Protein AF-A0A425D4F7-F1 (afdb_monomer_lite)

Radius of gyration: 13.58 Å; chains: 1; bounding box: 30×24×36 Å

Foldseek 3Di:
DPDDDDPDAFPVCLVVLLVCLLVDQADEDADVQDDPPRRLVSVLVSLQSNLVVLHQYEYEHVSLVSCVVPVVSCVVNQRYAYADDPVNPCVQVVNPPHHVVHHD

pLDDT: mean 85.0, std 16.63, range [36.44, 97.69]

Organism: Aphanomyces astaci (NCBI:txid112090)

Structure (mmCIF, N/CA/C/O backbone):
data_AF-A0A425D4F7-F1
#
_entry.id   AF-A0A425D4F7-F1
#
loop_
_atom_site.group_PDB
_atom_site.id
_atom_site.type_symbol
_atom_site.label_atom_id
_atom_site.label_alt_id
_atom_site.label_comp_id
_atom_site.label_asym_id
_atom_site.label_entity_id
_atom_site.label_seq_id
_atom_site.pdbx_PDB_ins_code
_atom_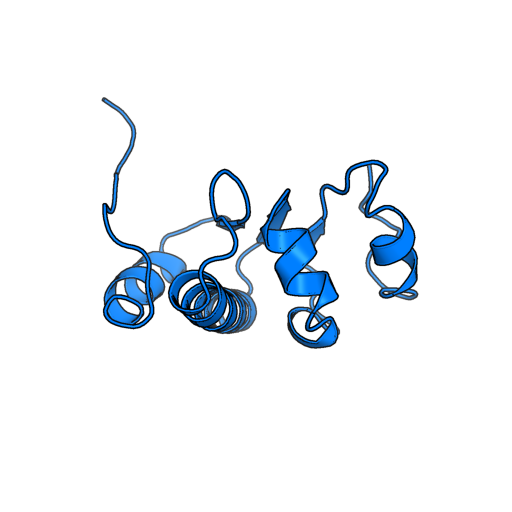site.Cartn_x
_atom_site.Cartn_y
_atom_site.Cartn_z
_atom_site.occupancy
_atom_site.B_iso_or_equiv
_atom_site.auth_seq_id
_atom_site.auth_comp_id
_atom_site.auth_asym_id
_atom_site.auth_atom_id
_atom_site.pdbx_PDB_model_num
ATOM 1 N N . PRO A 1 1 ? -17.941 -15.502 -14.207 1.00 75.38 1 PRO A N 1
ATOM 2 C CA . PRO A 1 1 ? -16.897 -14.463 -14.143 1.00 75.38 1 PRO A CA 1
ATOM 3 C C . PRO A 1 1 ? -17.268 -13.374 -13.130 1.00 75.38 1 PRO A C 1
ATOM 5 O O . PRO A 1 1 ? -18.182 -12.589 -13.356 1.00 75.38 1 PRO A O 1
ATOM 8 N N . GLU A 1 2 ? -16.570 -13.393 -11.998 1.00 93.12 2 GLU A N 1
ATOM 9 C CA . GLU A 1 2 ? -16.923 -12.694 -10.758 1.00 93.12 2 GLU A CA 1
ATOM 10 C C . GLU A 1 2 ? -15.992 -11.495 -10.490 1.00 93.12 2 GLU A C 1
ATOM 12 O O . GLU A 1 2 ? -16.309 -10.629 -9.680 1.00 93.12 2 GLU A O 1
ATOM 17 N N . LEU A 1 3 ? -14.850 -11.430 -11.186 1.00 92.38 3 LEU A N 1
ATOM 18 C CA . LEU A 1 3 ? -13.818 -10.408 -11.007 1.00 92.38 3 LEU A CA 1
ATOM 19 C C . LEU A 1 3 ? -13.996 -9.230 -11.972 1.00 92.38 3 LEU A C 1
ATOM 21 O O . LEU A 1 3 ? -14.162 -9.417 -13.179 1.00 92.38 3 LEU A O 1
ATOM 25 N N . ILE A 1 4 ? -13.859 -8.013 -11.442 1.00 91.75 4 ILE A N 1
ATOM 26 C CA . ILE A 1 4 ? -13.690 -6.788 -12.231 1.00 91.75 4 ILE A CA 1
ATOM 27 C C . ILE A 1 4 ? -12.189 -6.521 -12.359 1.00 91.75 4 ILE A C 1
ATOM 29 O O . ILE A 1 4 ? -11.496 -6.380 -11.354 1.00 91.75 4 ILE A O 1
ATOM 33 N N . VAL A 1 5 ? -11.686 -6.445 -13.594 1.00 92.69 5 VAL A N 1
ATOM 34 C CA . VAL A 1 5 ? -10.260 -6.222 -13.872 1.00 92.69 5 VAL A CA 1
ATOM 35 C C . VAL A 1 5 ? -10.056 -4.850 -14.500 1.00 92.69 5 VAL A C 1
ATOM 37 O O . VAL A 1 5 ? -10.646 -4.526 -15.529 1.00 92.69 5 VAL A O 1
ATOM 40 N N . HIS A 1 6 ? -9.167 -4.068 -13.895 1.00 89.94 6 HIS A N 1
ATOM 41 C CA . HIS A 1 6 ? -8.684 -2.797 -14.421 1.00 89.94 6 HIS A CA 1
ATOM 42 C C . HIS A 1 6 ? -7.252 -3.011 -14.944 1.00 89.94 6 HIS A C 1
ATOM 44 O O . HIS A 1 6 ? -6.333 -3.108 -14.134 1.00 89.94 6 HIS A O 1
ATOM 50 N N . PRO A 1 7 ? -7.025 -3.141 -16.268 1.00 88.25 7 PRO A N 1
ATOM 51 C CA . PRO A 1 7 ? -5.732 -3.548 -16.830 1.00 88.25 7 PRO A CA 1
ATOM 52 C C . PRO A 1 7 ? -4.761 -2.363 -16.955 1.00 88.25 7 PRO A C 1
ATOM 54 O O . PRO A 1 7 ? -4.154 -2.142 -18.001 1.00 88.25 7 PRO A O 1
ATOM 57 N N . TYR A 1 8 ? -4.668 -1.548 -15.911 1.00 87.12 8 TYR A N 1
ATOM 58 C CA . TYR A 1 8 ? -3.802 -0.383 -15.872 1.00 87.12 8 TYR A CA 1
ATOM 59 C C . TYR A 1 8 ? -3.272 -0.160 -14.464 1.00 87.12 8 TYR A C 1
ATOM 61 O O . TYR A 1 8 ? -4.022 -0.184 -13.490 1.00 87.1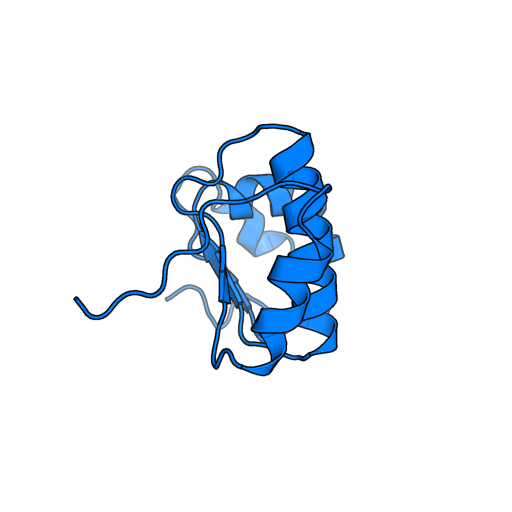2 8 TYR A O 1
ATOM 69 N N . LEU A 1 9 ? -1.969 0.083 -14.379 1.00 89.31 9 LEU A N 1
ATOM 70 C CA . LEU A 1 9 ? -1.290 0.474 -13.158 1.00 89.31 9 LEU A CA 1
ATOM 71 C C . LEU A 1 9 ? -0.084 1.331 -13.540 1.00 89.31 9 LEU A C 1
ATOM 73 O O . LEU A 1 9 ? 0.725 0.917 -14.364 1.00 89.31 9 LEU A O 1
ATOM 77 N N . GLY A 1 10 ? -0.016 2.539 -12.986 1.00 93.75 10 GLY A N 1
ATOM 78 C CA . GLY A 1 10 ? 1.002 3.537 -13.314 1.00 93.75 10 GLY A CA 1
ATOM 79 C C . GLY A 1 10 ? 0.482 4.957 -13.115 1.00 93.75 10 GLY A C 1
ATOM 80 O O . GLY A 1 10 ? -0.736 5.178 -13.021 1.00 93.75 10 GLY A O 1
ATOM 81 N N . THR A 1 11 ? 1.387 5.931 -13.050 1.00 94.81 11 THR A N 1
ATOM 82 C CA . THR A 1 11 ? 1.052 7.312 -12.646 1.00 94.81 11 THR A CA 1
ATOM 83 C C . THR A 1 11 ? 0.054 7.970 -13.601 1.00 94.81 11 THR A C 1
A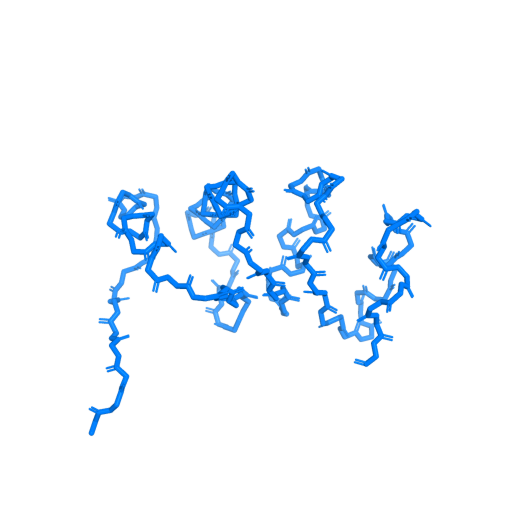TOM 85 O O . THR A 1 11 ? -0.879 8.645 -13.164 1.00 94.81 11 THR A O 1
ATOM 88 N N . ALA A 1 12 ? 0.152 7.667 -14.899 1.00 96.25 12 ALA A N 1
ATOM 89 C CA . ALA A 1 12 ? -0.768 8.144 -15.935 1.00 96.25 12 ALA A CA 1
ATOM 90 C C . ALA A 1 12 ? -2.230 7.697 -15.733 1.00 96.25 12 ALA A C 1
ATOM 92 O O . ALA A 1 12 ? -3.152 8.285 -16.302 1.00 96.25 12 ALA A O 1
ATOM 93 N N . THR A 1 13 ? -2.463 6.654 -14.933 1.00 95.31 13 THR A N 1
ATOM 94 C CA . THR A 1 13 ? -3.798 6.083 -14.690 1.00 95.31 13 THR A CA 1
ATOM 95 C C . THR A 1 13 ? -4.303 6.284 -13.266 1.00 95.31 13 THR A C 1
ATOM 97 O O . THR A 1 13 ? -5.415 5.860 -12.949 1.00 95.31 13 THR A O 1
ATOM 100 N N . LEU A 1 14 ? -3.544 7.005 -12.435 1.00 95.56 14 LEU A N 1
ATOM 101 C CA . LEU A 1 14 ? -3.819 7.197 -11.014 1.00 95.56 14 LEU A CA 1
ATOM 102 C C . LEU A 1 14 ? -5.245 7.692 -10.745 1.00 95.56 14 LEU A C 1
ATOM 104 O O . LEU A 1 14 ? -5.946 7.097 -9.937 1.00 95.56 14 LEU A O 1
ATOM 108 N N . GLY A 1 15 ? -5.711 8.708 -11.479 1.00 95.94 15 GLY A N 1
ATOM 109 C CA . GLY A 1 15 ? -7.061 9.256 -11.298 1.00 95.94 15 GLY A CA 1
ATOM 110 C C . GLY A 1 15 ? -8.188 8.245 -11.548 1.00 95.94 15 GLY A C 1
ATOM 111 O O . GLY A 1 15 ? -9.259 8.352 -10.960 1.00 95.94 15 GLY A O 1
ATOM 112 N N . ARG A 1 16 ? -7.956 7.234 -12.397 1.00 95.50 16 ARG A N 1
ATOM 113 C CA . ARG A 1 16 ? -8.928 6.154 -12.630 1.00 95.50 16 ARG A CA 1
ATOM 114 C C . ARG A 1 16 ? -8.940 5.163 -11.473 1.00 95.50 16 ARG A C 1
ATOM 116 O O . ARG A 1 16 ? -10.006 4.682 -11.114 1.00 95.50 16 ARG A O 1
ATOM 123 N N . ILE A 1 17 ? -7.770 4.873 -10.907 1.00 94.94 17 ILE A N 1
ATOM 124 C CA . ILE A 1 17 ? -7.619 3.947 -9.782 1.00 94.94 17 ILE A CA 1
ATOM 125 C C . ILE A 1 17 ? -8.204 4.569 -8.511 1.00 94.94 17 ILE A C 1
ATOM 127 O O . ILE A 1 17 ? -9.029 3.948 -7.845 1.00 94.94 17 ILE A O 1
ATOM 131 N N . THR A 1 18 ? -7.852 5.823 -8.209 1.00 95.50 18 THR A N 1
ATOM 132 C CA . THR A 1 18 ? -8.332 6.516 -7.005 1.00 95.50 18 THR A CA 1
ATOM 133 C C . THR A 1 18 ? -9.844 6.722 -7.010 1.00 95.50 18 THR A C 1
ATOM 135 O O . THR A 1 18 ? -10.465 6.652 -5.955 1.00 95.50 18 THR A O 1
ATOM 138 N N . ALA A 1 19 ? -10.468 6.870 -8.184 1.00 95.69 19 ALA A N 1
ATOM 139 C CA . ALA A 1 19 ? -11.924 6.952 -8.316 1.00 95.69 19 ALA A CA 1
ATOM 140 C C . ALA A 1 19 ? -12.668 5.672 -7.881 1.00 95.69 19 ALA A C 1
ATOM 142 O O . ALA A 1 19 ? -13.863 5.730 -7.589 1.00 95.69 19 ALA A O 1
ATOM 143 N N . VAL A 1 20 ? -11.992 4.517 -7.846 1.00 95.50 20 VAL A N 1
ATOM 144 C CA . VAL A 1 20 ? -12.590 3.245 -7.407 1.00 95.50 20 VAL A CA 1
ATOM 145 C C . VAL A 1 20 ? -12.479 3.061 -5.892 1.00 95.50 20 VAL A C 1
ATOM 147 O O . VAL A 1 20 ? -13.354 2.422 -5.312 1.00 95.50 20 VAL A O 1
ATOM 150 N N . LEU A 1 21 ? -11.470 3.654 -5.242 1.00 96.94 21 LEU A N 1
ATOM 151 C CA . LEU A 1 21 ? -11.182 3.451 -3.815 1.00 96.94 21 LEU A CA 1
ATOM 152 C C . LEU A 1 21 ? -12.390 3.658 -2.883 1.00 96.94 21 LEU A C 1
ATOM 154 O O . LEU A 1 21 ? -12.589 2.801 -2.027 1.00 96.94 21 LEU A O 1
ATOM 158 N N . PRO A 1 22 ? -13.253 4.685 -3.054 1.00 97.44 22 PRO A N 1
ATOM 159 C CA . PRO A 1 22 ? -14.407 4.887 -2.169 1.00 97.44 22 PRO A CA 1
ATOM 160 C C . PRO A 1 22 ? -15.461 3.773 -2.222 1.00 97.44 22 PRO A C 1
ATOM 162 O O . PRO A 1 22 ? -16.396 3.775 -1.428 1.00 97.44 22 PRO A O 1
ATOM 165 N N . ARG A 1 23 ? -15.369 2.866 -3.203 1.00 96.38 23 ARG A N 1
ATOM 166 C CA . ARG A 1 23 ? -16.299 1.745 -3.397 1.00 96.38 23 ARG A CA 1
ATOM 167 C C . ARG A 1 23 ? -15.763 0.429 -2.834 1.00 96.38 23 ARG A C 1
ATOM 169 O O . ARG A 1 23 ? -16.451 -0.580 -2.955 1.00 96.38 23 ARG A O 1
ATOM 176 N N . LEU A 1 24 ? -14.534 0.421 -2.320 1.00 97.50 24 LEU A N 1
ATOM 177 C CA . LEU A 1 24 ? -13.885 -0.760 -1.767 1.00 97.50 24 LEU A CA 1
ATOM 178 C C . LEU A 1 24 ? -14.134 -0.834 -0.259 1.00 97.50 24 LEU A C 1
ATOM 180 O O . LEU A 1 24 ? -14.122 0.189 0.417 1.00 97.50 24 LEU A O 1
ATOM 184 N N . ASP A 1 25 ? -14.285 -2.048 0.267 1.00 97.69 25 ASP A N 1
ATOM 185 C CA . ASP A 1 25 ? -14.311 -2.289 1.716 1.00 97.69 25 ASP A CA 1
ATOM 186 C C . ASP A 1 25 ? -12.897 -2.449 2.300 1.00 97.69 25 ASP A C 1
ATOM 188 O O . ASP A 1 25 ? -12.677 -2.214 3.484 1.00 97.69 25 ASP A O 1
ATOM 192 N N . ALA A 1 26 ? -11.931 -2.858 1.471 1.00 96.69 26 ALA A N 1
ATOM 193 C CA . ALA A 1 26 ? -10.517 -2.992 1.810 1.00 96.69 26 ALA A CA 1
ATOM 194 C C . ALA A 1 26 ? -9.649 -2.952 0.541 1.00 96.69 26 ALA A C 1
ATOM 196 O O . ALA A 1 26 ? -10.131 -3.208 -0.566 1.00 96.69 26 ALA A O 1
ATOM 197 N N . LEU A 1 27 ? -8.354 -2.679 0.705 1.00 97.31 27 LEU A N 1
ATOM 198 C CA . LEU A 1 27 ? -7.362 -2.661 -0.367 1.00 97.31 27 LEU A CA 1
ATOM 199 C C . LEU A 1 27 ? -6.174 -3.567 -0.023 1.00 97.31 27 LEU A C 1
ATOM 201 O O . LEU A 1 27 ? -5.503 -3.382 0.990 1.00 97.31 27 LEU A O 1
ATOM 205 N N . VAL A 1 28 ? -5.887 -4.521 -0.910 1.00 96.75 28 VAL A N 1
ATOM 206 C CA . VAL A 1 28 ? -4.696 -5.378 -0.836 1.00 96.75 28 VAL A CA 1
ATOM 207 C C . VAL A 1 28 ? -3.658 -4.873 -1.834 1.00 96.75 28 VAL A C 1
ATOM 209 O O . VAL A 1 28 ? -3.968 -4.668 -3.008 1.00 96.75 28 VAL A O 1
ATOM 212 N N . LEU A 1 29 ? -2.425 -4.689 -1.376 1.00 95.56 29 LEU A N 1
ATOM 213 C CA . LEU A 1 29 ? -1.292 -4.218 -2.170 1.00 95.56 29 LEU A CA 1
ATOM 214 C C . LEU A 1 29 ? -0.155 -5.228 -2.057 1.00 95.56 29 LEU A C 1
ATOM 216 O O . LEU A 1 29 ? 0.150 -5.673 -0.955 1.00 95.56 29 LEU A O 1
ATOM 220 N N . GLY A 1 30 ? 0.501 -5.555 -3.173 1.00 92.62 30 GLY A N 1
ATOM 221 C CA . GLY A 1 30 ? 1.684 -6.420 -3.139 1.00 92.62 30 GLY A CA 1
ATOM 222 C C . GLY A 1 30 ? 1.754 -7.514 -4.194 1.00 92.62 30 GLY A C 1
ATOM 223 O O . GLY A 1 30 ? 2.775 -7.592 -4.880 1.00 92.62 30 GLY A O 1
ATOM 224 N N . PRO A 1 31 ? 0.717 -8.358 -4.355 1.00 91.56 31 PRO A N 1
ATOM 225 C CA . PRO A 1 31 ? 0.782 -9.500 -5.261 1.00 91.56 31 PRO A CA 1
ATOM 226 C C . PRO A 1 31 ? 1.075 -9.074 -6.705 1.00 91.56 31 PRO A C 1
ATOM 228 O O . PRO A 1 31 ? 0.240 -8.4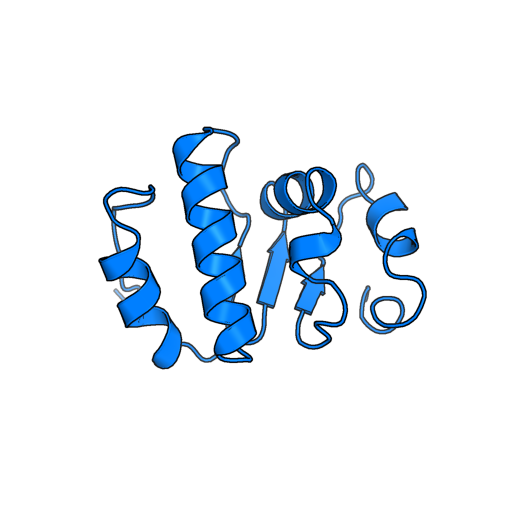61 -7.365 1.00 91.56 31 PRO A O 1
ATOM 231 N N . GLY A 1 32 ? 2.277 -9.390 -7.194 1.00 88.56 32 GLY A N 1
ATOM 232 C CA . GLY A 1 32 ? 2.700 -9.061 -8.557 1.00 88.56 32 GLY A CA 1
ATOM 233 C C . GLY A 1 32 ? 2.909 -7.568 -8.831 1.00 88.56 32 GLY A C 1
ATOM 234 O O . GLY A 1 32 ? 2.904 -7.182 -9.997 1.00 88.56 32 GLY A O 1
ATOM 235 N N . LEU A 1 33 ? 3.091 -6.733 -7.797 1.00 92.19 33 LEU A N 1
ATOM 236 C CA . LEU A 1 33 ? 3.311 -5.294 -7.977 1.00 92.19 33 LEU A CA 1
ATOM 237 C C . LEU A 1 33 ? 4.637 -5.001 -8.699 1.00 92.19 33 LEU A C 1
ATOM 239 O O . LEU A 1 33 ? 4.719 -4.080 -9.510 1.00 92.19 33 LEU A O 1
ATOM 243 N N . GLY A 1 34 ? 5.672 -5.799 -8.428 1.00 91.38 34 GLY A N 1
ATOM 244 C CA . GLY A 1 34 ? 7.002 -5.595 -8.977 1.00 91.38 34 GLY A CA 1
ATOM 245 C C . GLY A 1 34 ? 7.703 -4.375 -8.381 1.00 91.38 34 GLY A C 1
ATOM 246 O O . GLY A 1 34 ? 7.320 -3.830 -7.346 1.00 91.38 34 GLY A O 1
ATOM 247 N N . ARG A 1 35 ? 8.786 -3.955 -9.042 1.00 92.25 35 ARG A N 1
ATOM 248 C CA . ARG A 1 35 ? 9.671 -2.869 -8.578 1.00 92.25 35 ARG A CA 1
ATOM 249 C C . ARG A 1 35 ? 9.905 -1.798 -9.636 1.00 92.25 35 ARG A C 1
ATOM 251 O O . ARG A 1 35 ? 10.901 -1.081 -9.584 1.00 92.25 35 ARG A O 1
ATOM 258 N N . ASP A 1 36 ? 9.010 -1.729 -10.616 1.00 95.31 36 ASP A N 1
ATOM 259 C CA . ASP A 1 36 ? 9.055 -0.678 -11.623 1.00 95.31 36 ASP A CA 1
ATOM 260 C C . ASP A 1 36 ? 8.830 0.698 -10.957 1.00 95.31 36 ASP A C 1
ATOM 262 O O . ASP A 1 36 ? 7.879 0.845 -10.181 1.00 95.31 36 ASP A O 1
ATOM 266 N N . PRO A 1 37 ? 9.683 1.708 -11.212 1.00 94.56 37 PRO A N 1
ATOM 267 C CA . PRO A 1 37 ? 9.580 3.004 -10.545 1.00 94.56 37 PRO A CA 1
ATOM 268 C C . PRO A 1 37 ? 8.246 3.732 -10.755 1.00 94.56 37 PRO A C 1
ATOM 270 O O . PRO A 1 37 ? 7.773 4.385 -9.822 1.00 94.56 37 PRO A O 1
ATOM 273 N N . ASP A 1 38 ? 7.629 3.630 -11.939 1.00 96.06 38 ASP A N 1
ATOM 274 C CA . ASP A 1 38 ? 6.341 4.280 -12.212 1.00 96.06 38 ASP A CA 1
ATOM 275 C C . ASP A 1 38 ? 5.218 3.603 -11.421 1.00 96.06 38 ASP A C 1
ATOM 277 O O . ASP A 1 38 ? 4.401 4.269 -10.779 1.00 96.06 38 ASP A O 1
ATOM 281 N N . VAL A 1 39 ? 5.236 2.269 -11.379 1.00 95.44 39 VAL A N 1
ATOM 282 C CA . VAL A 1 39 ? 4.284 1.478 -10.588 1.00 95.44 39 VAL A CA 1
ATOM 283 C C . VAL A 1 39 ? 4.420 1.776 -9.097 1.00 95.44 39 VAL A C 1
ATOM 285 O O . VAL A 1 39 ? 3.416 2.011 -8.420 1.00 95.44 39 VAL A O 1
ATOM 288 N N . LEU A 1 40 ? 5.646 1.818 -8.569 1.00 94.31 40 LEU A N 1
ATOM 289 C CA . LEU A 1 40 ? 5.883 2.146 -7.162 1.00 94.31 40 LEU A CA 1
ATOM 290 C C . LEU A 1 40 ? 5.434 3.577 -6.840 1.00 94.31 40 LEU A C 1
ATOM 292 O O . LEU A 1 40 ? 4.785 3.787 -5.816 1.00 94.31 40 LEU A O 1
ATOM 296 N N . SER A 1 41 ? 5.713 4.548 -7.716 1.00 95.38 41 SER A N 1
ATOM 297 C CA . SER A 1 41 ? 5.264 5.937 -7.548 1.00 95.38 41 SER A CA 1
ATOM 298 C C . SER A 1 41 ? 3.737 6.038 -7.506 1.00 95.38 41 SER A C 1
ATOM 300 O O . SER A 1 41 ? 3.187 6.619 -6.569 1.00 95.38 41 SER A O 1
ATOM 302 N N . ALA A 1 42 ? 3.047 5.394 -8.451 1.00 96.00 42 ALA A N 1
ATOM 303 C CA . ALA A 1 42 ? 1.590 5.332 -8.460 1.00 96.00 42 ALA A CA 1
ATOM 304 C C . ALA A 1 42 ? 1.043 4.669 -7.190 1.00 96.00 42 ALA A C 1
ATOM 306 O O . ALA A 1 42 ? 0.091 5.166 -6.591 1.00 96.00 42 ALA A O 1
ATOM 307 N N . THR A 1 43 ? 1.679 3.585 -6.740 1.00 95.88 43 THR A N 1
ATOM 308 C CA . THR A 1 43 ? 1.287 2.861 -5.525 1.00 95.88 43 THR A CA 1
ATOM 309 C C . THR A 1 43 ? 1.403 3.736 -4.284 1.00 95.88 43 THR A C 1
ATOM 311 O O . THR A 1 43 ? 0.483 3.732 -3.472 1.00 95.88 43 THR A O 1
ATOM 314 N N . LYS A 1 44 ? 2.460 4.551 -4.147 1.00 95.38 44 LYS A N 1
ATOM 315 C CA . LYS A 1 44 ? 2.564 5.513 -3.033 1.00 95.38 44 LYS A CA 1
ATOM 316 C C . LYS A 1 44 ? 1.380 6.475 -3.008 1.00 95.38 44 LYS A C 1
ATOM 318 O O . LYS A 1 44 ? 0.790 6.692 -1.954 1.00 95.38 44 LYS A O 1
ATOM 323 N N . SER A 1 45 ? 1.006 7.022 -4.164 1.00 96.19 45 SER A N 1
ATOM 324 C CA . SER A 1 45 ? -0.148 7.919 -4.262 1.00 96.19 45 SER A CA 1
ATOM 325 C C . SER A 1 45 ? -1.474 7.210 -3.973 1.00 96.19 45 SER A C 1
ATOM 327 O O . SER A 1 45 ? -2.354 7.802 -3.356 1.00 96.19 45 SER A O 1
ATOM 329 N N . ILE A 1 46 ? -1.615 5.943 -4.374 1.00 96.69 46 ILE A N 1
ATOM 330 C CA . ILE A 1 46 ? -2.788 5.118 -4.051 1.00 96.69 46 ILE A CA 1
ATOM 331 C C . ILE A 1 46 ? -2.877 4.876 -2.541 1.00 96.69 46 ILE A C 1
ATOM 333 O O . ILE A 1 46 ? -3.955 5.036 -1.978 1.00 96.69 46 ILE A O 1
ATOM 337 N N . VAL A 1 47 ? -1.762 4.535 -1.885 1.00 96.06 47 VAL A N 1
ATOM 338 C CA . VAL A 1 47 ? -1.704 4.358 -0.425 1.00 96.06 47 VAL A CA 1
ATOM 339 C C . VAL A 1 47 ? -2.124 5.644 0.276 1.00 96.06 47 VAL A C 1
ATOM 341 O O . VAL A 1 47 ? -3.000 5.589 1.129 1.00 96.06 47 VAL A O 1
ATOM 344 N N . ALA A 1 48 ? -1.579 6.797 -0.122 1.00 95.06 48 ALA A N 1
ATOM 345 C CA . ALA A 1 48 ? -1.949 8.086 0.462 1.00 95.06 48 ALA A CA 1
ATOM 346 C C . ALA A 1 48 ? -3.453 8.392 0.310 1.00 95.06 48 ALA A C 1
ATOM 348 O O . ALA A 1 48 ? -4.119 8.749 1.275 1.00 95.06 48 ALA A O 1
ATOM 349 N N . ALA A 1 49 ? -4.021 8.175 -0.879 1.00 96.88 49 ALA A N 1
ATOM 350 C CA . ALA A 1 49 ? -5.455 8.367 -1.094 1.00 96.88 49 ALA A CA 1
ATOM 351 C C . ALA A 1 49 ? -6.309 7.383 -0.268 1.00 96.88 49 ALA A C 1
ATOM 353 O O . ALA A 1 49 ? -7.368 7.741 0.242 1.00 96.88 49 ALA A O 1
ATOM 354 N N . ALA A 1 50 ? -5.862 6.135 -0.119 1.00 97.12 50 ALA A N 1
ATOM 355 C CA . ALA A 1 50 ? -6.569 5.128 0.663 1.00 97.12 50 ALA A CA 1
ATOM 356 C C . ALA A 1 50 ? -6.521 5.421 2.175 1.00 97.12 50 ALA A C 1
ATOM 358 O O . ALA A 1 50 ? -7.524 5.227 2.866 1.00 97.12 50 ALA A O 1
ATOM 359 N N . THR A 1 51 ? -5.398 5.934 2.692 1.00 94.56 51 THR A N 1
ATOM 360 C CA . THR A 1 51 ? -5.286 6.328 4.103 1.00 94.56 51 THR A CA 1
ATOM 361 C C . THR A 1 51 ? -6.147 7.551 4.420 1.00 94.56 51 THR A C 1
ATOM 363 O O . THR A 1 51 ? -6.812 7.560 5.458 1.00 94.56 51 THR A O 1
ATOM 366 N N . GLU A 1 52 ? -6.241 8.530 3.513 1.00 95.50 52 GLU A N 1
ATOM 367 C CA . GLU A 1 52 ? -7.185 9.658 3.620 1.00 95.50 52 GLU A CA 1
ATOM 368 C C . GLU A 1 52 ? -8.646 9.187 3.711 1.00 95.50 52 GLU A C 1
ATOM 370 O O . GLU A 1 52 ? -9.430 9.731 4.489 1.00 95.50 52 GLU A O 1
ATOM 375 N N . LEU A 1 53 ? -8.998 8.125 2.978 1.00 96.69 53 LEU A N 1
ATOM 376 C CA . LEU A 1 53 ? -10.323 7.492 3.012 1.00 96.69 53 LEU A CA 1
ATOM 377 C C . LEU A 1 53 ? -10.534 6.542 4.202 1.00 96.69 53 LEU A C 1
ATOM 379 O O . LEU A 1 53 ? -11.614 5.969 4.328 1.00 96.69 53 LEU A O 1
ATOM 383 N N . GLN A 1 54 ? -9.528 6.350 5.063 1.00 95.50 54 GLN A N 1
ATOM 384 C CA . GLN A 1 54 ? -9.547 5.367 6.156 1.00 95.50 54 GLN A CA 1
ATOM 385 C C . GLN A 1 54 ? -9.837 3.925 5.687 1.00 95.50 54 GLN A C 1
ATOM 387 O O . GLN A 1 54 ? -10.316 3.098 6.464 1.00 95.50 54 GLN A O 1
ATOM 392 N N . LEU A 1 55 ? -9.504 3.605 4.432 1.00 97.31 55 LEU A N 1
ATOM 393 C CA . LEU A 1 55 ? -9.758 2.305 3.815 1.00 97.31 55 LEU A CA 1
ATOM 394 C C . LEU A 1 55 ? -8.821 1.224 4.386 1.00 97.31 55 LEU A C 1
ATOM 396 O O . LEU A 1 55 ? -7.612 1.375 4.231 1.00 97.31 55 LEU A O 1
ATOM 400 N N . PRO A 1 56 ? -9.326 0.118 4.970 1.00 96.06 56 PRO A N 1
ATOM 401 C CA . PRO A 1 56 ? -8.480 -0.956 5.486 1.00 96.06 56 PRO A CA 1
ATOM 402 C C . PRO A 1 56 ? -7.446 -1.447 4.469 1.00 96.06 56 PRO A C 1
ATOM 404 O O . PRO A 1 56 ? -7.797 -1.784 3.336 1.00 96.06 56 PRO A O 1
ATOM 407 N N . LEU A 1 57 ? -6.179 -1.519 4.883 1.00 96.44 57 LEU A N 1
ATOM 408 C CA . LEU A 1 57 ? -5.061 -1.920 4.029 1.00 96.44 57 LEU A CA 1
ATOM 409 C C . LEU A 1 57 ? -4.491 -3.283 4.430 1.00 96.44 57 LEU A C 1
ATOM 411 O O . LEU A 1 57 ? -4.294 -3.561 5.612 1.00 96.44 57 LEU A O 1
ATOM 415 N N . VAL A 1 58 ? -4.134 -4.095 3.438 1.00 95.12 58 VAL A N 1
ATOM 416 C CA . VAL A 1 58 ? -3.259 -5.265 3.601 1.00 95.12 58 VAL A CA 1
ATOM 417 C C . VAL A 1 58 ? -2.047 -5.079 2.696 1.00 95.12 58 VAL A C 1
ATOM 419 O O . VAL A 1 58 ? -2.198 -4.954 1.480 1.00 95.12 58 VAL A O 1
ATOM 422 N N . LEU A 1 59 ? -0.850 -5.039 3.281 1.00 92.81 59 LEU A N 1
ATOM 423 C CA . LEU A 1 59 ? 0.406 -4.889 2.552 1.00 92.81 59 LEU A CA 1
ATOM 424 C C . LEU A 1 59 ? 1.179 -6.204 2.571 1.00 92.81 59 LEU A C 1
ATOM 426 O O . LEU A 1 59 ? 1.609 -6.659 3.631 1.00 92.81 59 LEU A O 1
ATOM 430 N N . ASP A 1 60 ? 1.391 -6.757 1.382 1.00 90.31 60 ASP A N 1
ATOM 431 C CA . ASP A 1 60 ? 2.081 -8.021 1.146 1.00 90.31 60 ASP A CA 1
ATOM 432 C C . ASP A 1 60 ? 3.247 -7.853 0.157 1.00 90.31 60 ASP A C 1
ATOM 434 O O . ASP A 1 60 ? 3.323 -6.871 -0.583 1.00 90.31 60 ASP A O 1
ATOM 438 N N . GLY A 1 61 ? 4.174 -8.812 0.125 1.00 90.38 61 GLY A N 1
ATOM 439 C CA . GLY A 1 61 ? 5.209 -8.925 -0.911 1.00 90.38 61 GLY A CA 1
ATOM 440 C C . GLY A 1 61 ? 5.927 -7.609 -1.258 1.00 90.38 61 GLY A C 1
ATOM 441 O O . GLY A 1 61 ? 6.585 -6.996 -0.417 1.00 90.38 61 GLY A O 1
ATOM 442 N N . ASP A 1 62 ? 5.814 -7.169 -2.515 1.00 90.81 62 ASP A N 1
ATOM 443 C CA . ASP A 1 62 ? 6.469 -5.953 -3.021 1.00 90.81 62 ASP A CA 1
ATOM 444 C C . ASP A 1 62 ? 5.945 -4.648 -2.381 1.00 90.81 62 ASP A C 1
ATOM 446 O O . ASP A 1 62 ? 6.655 -3.640 -2.366 1.00 90.81 62 ASP A O 1
ATOM 450 N N . ALA A 1 63 ? 4.749 -4.643 -1.782 1.00 91.81 63 ALA A N 1
ATOM 451 C CA . ALA A 1 63 ? 4.269 -3.485 -1.023 1.00 91.81 63 ALA A CA 1
ATOM 452 C C . ALA A 1 63 ? 5.041 -3.301 0.295 1.00 91.81 63 ALA A C 1
ATOM 454 O O . ALA A 1 63 ? 5.229 -2.171 0.745 1.00 91.81 63 ALA A O 1
ATOM 455 N N . LEU A 1 64 ? 5.562 -4.382 0.884 1.00 90.75 64 LEU A N 1
ATOM 456 C CA . LEU A 1 64 ? 6.458 -4.296 2.042 1.00 90.75 64 LEU A CA 1
ATOM 457 C C . LEU A 1 64 ? 7.828 -3.745 1.649 1.00 90.75 64 LEU A C 1
ATOM 459 O O . LEU A 1 64 ? 8.412 -2.961 2.396 1.00 90.75 64 LEU A O 1
ATOM 463 N N . TYR A 1 65 ? 8.312 -4.085 0.450 1.00 89.19 65 TYR A N 1
ATOM 464 C CA . TYR A 1 65 ? 9.491 -3.430 -0.110 1.00 89.19 65 TYR A CA 1
ATOM 465 C C . TYR A 1 65 ? 9.247 -1.923 -0.248 1.00 89.19 65 TYR A C 1
ATOM 467 O O . TYR A 1 65 ? 10.051 -1.137 0.249 1.00 89.19 65 TYR A O 1
ATOM 475 N N . LEU A 1 66 ? 8.117 -1.505 -0.831 1.00 90.38 66 LEU A N 1
ATOM 476 C CA . LEU A 1 66 ? 7.759 -0.088 -0.931 1.00 90.38 66 LEU A CA 1
ATOM 477 C C . LEU A 1 66 ? 7.764 0.604 0.439 1.00 90.38 66 LEU A C 1
ATOM 479 O O . LEU A 1 66 ? 8.392 1.654 0.586 1.00 90.38 66 LEU A O 1
ATOM 483 N N . LEU A 1 67 ? 7.129 -0.008 1.440 1.00 88.56 67 LEU A N 1
ATOM 484 C CA . LEU A 1 67 ? 7.086 0.515 2.803 1.00 88.56 67 LEU A CA 1
ATOM 485 C C . LEU A 1 67 ? 8.484 0.626 3.423 1.00 88.56 67 LEU A C 1
ATOM 487 O O . LEU A 1 67 ? 8.783 1.615 4.083 1.00 88.56 67 LEU A O 1
ATOM 491 N N . SER A 1 68 ? 9.374 -0.334 3.157 1.00 85.25 68 SER A N 1
ATOM 492 C CA . SER A 1 68 ? 10.762 -0.289 3.639 1.00 85.25 68 SER A CA 1
ATOM 493 C C . SER A 1 68 ? 11.559 0.899 3.087 1.00 85.25 68 SER A C 1
ATOM 495 O O . SER A 1 68 ? 12.477 1.384 3.745 1.00 85.25 68 SER A O 1
ATOM 497 N N . THR A 1 69 ? 11.199 1.398 1.897 1.00 85.75 69 THR A N 1
ATOM 498 C CA . THR A 1 69 ? 11.833 2.591 1.308 1.00 85.75 69 THR A CA 1
ATOM 499 C C . THR A 1 69 ? 11.301 3.900 1.885 1.00 85.75 69 THR A C 1
ATOM 501 O O . THR A 1 69 ? 11.925 4.943 1.700 1.00 85.75 69 THR A O 1
ATOM 504 N N . ASP A 1 70 ? 10.133 3.864 2.530 1.00 85.50 70 ASP A N 1
ATOM 505 C CA . ASP A 1 70 ? 9.395 5.044 2.971 1.00 85.50 70 ASP A CA 1
ATOM 506 C C . ASP A 1 70 ? 8.380 4.677 4.062 1.00 85.50 70 ASP A C 1
ATOM 508 O O . ASP A 1 70 ? 7.170 4.576 3.845 1.00 85.50 70 ASP A O 1
ATOM 512 N N . VAL A 1 71 ? 8.897 4.453 5.267 1.00 81.44 71 VAL A N 1
ATOM 513 C CA . VAL A 1 71 ? 8.102 4.006 6.422 1.00 81.44 71 VAL A CA 1
ATOM 514 C C . VAL A 1 71 ? 7.070 5.044 6.873 1.00 81.44 71 VAL A C 1
ATOM 516 O O . VAL A 1 71 ? 6.128 4.720 7.595 1.00 81.44 71 VAL A O 1
ATOM 519 N N . LEU A 1 72 ? 7.213 6.298 6.429 1.00 86.00 72 LEU A N 1
ATOM 520 C CA . LEU A 1 72 ? 6.296 7.382 6.765 1.00 86.00 72 LEU A CA 1
ATOM 521 C C . LEU A 1 72 ? 4.936 7.248 6.070 1.00 86.00 72 LEU A C 1
ATOM 523 O O . LEU A 1 72 ? 3.974 7.846 6.549 1.00 86.00 72 LEU A O 1
ATOM 527 N N . LEU A 1 73 ? 4.831 6.434 5.011 1.00 85.19 73 LEU A N 1
ATOM 528 C CA . LEU A 1 73 ? 3.586 6.212 4.264 1.00 85.19 73 LEU A CA 1
ATOM 529 C C . LEU A 1 73 ? 2.423 5.724 5.136 1.00 85.19 73 LEU A C 1
ATOM 531 O O . LEU A 1 73 ? 1.272 6.023 4.830 1.00 85.19 73 LEU A O 1
ATOM 535 N N . LEU A 1 74 ? 2.716 4.986 6.211 1.00 87.50 74 LEU A N 1
ATOM 536 C CA . LEU A 1 74 ? 1.715 4.449 7.141 1.00 87.50 74 LEU A CA 1
ATOM 537 C C . LEU A 1 74 ? 1.903 4.957 8.573 1.00 87.50 74 LEU A C 1
ATOM 539 O O . LEU A 1 74 ? 1.400 4.357 9.523 1.00 87.50 74 LEU A O 1
ATOM 543 N N . ARG A 1 75 ? 2.638 6.056 8.765 1.00 83.38 75 ARG A N 1
ATOM 544 C CA . ARG A 1 75 ? 2.863 6.594 10.108 1.00 83.38 75 ARG A CA 1
ATOM 545 C C . ARG A 1 75 ? 1.529 6.982 10.751 1.00 83.38 75 ARG A C 1
ATOM 547 O O . ARG A 1 75 ? 0.769 7.754 10.175 1.00 83.38 75 ARG A O 1
ATOM 554 N N . ASN A 1 76 ? 1.286 6.479 11.963 1.00 82.69 76 ASN A N 1
ATOM 555 C CA . ASN A 1 76 ? 0.046 6.663 12.731 1.00 82.69 76 ASN A CA 1
ATOM 556 C C . ASN A 1 76 ? -1.217 6.111 12.038 1.00 82.69 76 ASN A C 1
ATOM 558 O O . ASN A 1 76 ? -2.333 6.470 12.414 1.00 82.69 76 ASN A O 1
ATOM 562 N N . TYR A 1 77 ? -1.066 5.264 11.015 1.00 88.12 77 TYR A N 1
ATOM 563 C CA . TYR A 1 77 ? -2.191 4.639 10.335 1.00 88.12 77 TYR A CA 1
ATOM 564 C C . TYR A 1 77 ? -2.442 3.240 10.902 1.00 88.12 77 TYR A C 1
ATOM 566 O O . TYR A 1 77 ? -1.701 2.297 10.636 1.00 88.12 77 TYR A O 1
ATOM 574 N N . THR A 1 78 ? -3.504 3.100 11.692 1.00 86.81 78 THR A N 1
ATOM 575 C CA . THR A 1 78 ? -3.789 1.879 12.468 1.00 86.81 78 THR A CA 1
ATOM 576 C C . THR A 1 78 ? -4.655 0.862 11.720 1.00 86.81 78 THR A C 1
ATOM 578 O O . THR A 1 78 ? -4.777 -0.298 12.129 1.00 86.81 78 THR A O 1
ATOM 581 N N . ASN A 1 79 ? -5.249 1.263 10.593 1.00 92.56 79 ASN A N 1
ATOM 582 C CA . ASN A 1 79 ? -6.110 0.408 9.781 1.00 92.56 79 ASN A CA 1
ATOM 583 C C . ASN A 1 79 ? -5.329 -0.345 8.687 1.00 92.56 79 ASN A C 1
ATOM 585 O O . ASN A 1 79 ? -5.782 -0.468 7.552 1.00 92.56 79 ASN A O 1
ATOM 589 N N . ALA A 1 80 ? -4.136 -0.836 9.027 1.00 92.25 80 ALA A N 1
ATOM 590 C CA . ALA A 1 80 ? -3.291 -1.624 8.138 1.00 92.25 80 ALA A CA 1
ATOM 591 C C . ALA A 1 80 ? -2.884 -2.958 8.779 1.00 92.25 80 ALA A C 1
ATOM 593 O O . ALA A 1 80 ? -2.693 -3.056 9.992 1.00 92.25 80 ALA A O 1
ATOM 594 N N . ILE A 1 81 ? -2.750 -3.987 7.945 1.00 91.19 81 ILE A N 1
ATOM 595 C CA . ILE A 1 81 ? -2.150 -5.282 8.270 1.00 91.19 81 ILE A CA 1
ATOM 596 C C . ILE A 1 81 ? -0.940 -5.464 7.354 1.00 91.19 81 ILE A C 1
ATOM 598 O O . ILE A 1 81 ? -1.039 -5.266 6.143 1.00 91.19 81 ILE A O 1
ATOM 602 N N . LEU A 1 82 ? 0.200 -5.839 7.930 1.00 89.88 82 LEU A N 1
ATOM 603 C CA . LEU A 1 82 ? 1.406 -6.200 7.186 1.00 89.88 82 LEU A CA 1
ATOM 604 C C . LEU A 1 82 ? 1.529 -7.726 7.183 1.00 89.88 82 LEU A C 1
ATOM 606 O O . LEU A 1 82 ? 1.407 -8.335 8.244 1.00 89.88 82 LEU A O 1
ATOM 610 N N . THR A 1 83 ? 1.813 -8.340 6.034 1.00 89.69 83 THR A N 1
ATOM 611 C CA . THR A 1 83 ? 2.025 -9.796 5.912 1.00 89.69 83 THR A CA 1
ATOM 612 C C . THR A 1 83 ? 3.495 -10.115 5.600 1.00 89.69 83 THR A C 1
ATOM 614 O O . THR A 1 83 ? 3.826 -10.534 4.490 1.00 89.69 83 THR A O 1
ATOM 617 N N . PRO A 1 84 ? 4.434 -9.865 6.537 1.00 82.50 84 PRO A N 1
ATOM 618 C CA . PRO A 1 84 ? 5.857 -10.033 6.277 1.00 82.50 84 PRO A CA 1
ATOM 619 C C . PRO A 1 84 ? 6.240 -11.499 6.090 1.00 82.50 84 PRO A C 1
ATOM 621 O O . PRO A 1 84 ? 5.780 -12.390 6.801 1.00 82.50 84 PRO A O 1
ATOM 624 N N . ASN A 1 85 ? 7.168 -11.736 5.164 1.00 78.56 85 ASN A N 1
ATOM 625 C CA . ASN A 1 85 ? 7.931 -12.978 5.130 1.00 78.56 85 ASN A CA 1
ATOM 626 C C . ASN A 1 85 ? 9.199 -12.847 6.000 1.00 78.56 85 ASN A C 1
ATOM 628 O O . ASN A 1 85 ? 9.509 -11.775 6.524 1.00 78.56 85 ASN A O 1
ATOM 632 N N . THR A 1 86 ? 9.962 -13.932 6.136 1.00 73.88 86 THR A N 1
ATOM 633 C CA . THR A 1 86 ? 11.163 -13.990 6.990 1.00 73.88 86 THR A CA 1
ATOM 634 C C . THR A 1 86 ? 12.246 -12.963 6.648 1.00 73.88 86 THR A C 1
ATOM 636 O O . THR A 1 86 ? 13.027 -12.614 7.527 1.00 73.88 86 THR A O 1
ATOM 639 N N . LEU A 1 87 ? 12.298 -12.466 5.408 1.00 72.25 87 LEU A N 1
ATOM 640 C CA . LEU A 1 87 ? 13.257 -11.445 4.973 1.00 72.25 87 LEU A CA 1
ATOM 641 C C . LEU A 1 87 ? 12.917 -10.050 5.519 1.00 72.25 87 LEU A C 1
ATOM 643 O O . LEU A 1 87 ? 13.812 -9.226 5.676 1.00 72.25 87 LEU A O 1
ATOM 647 N N . TRP A 1 88 ? 11.638 -9.791 5.796 1.00 66.62 88 TRP A N 1
ATOM 648 C CA . TRP A 1 88 ? 11.111 -8.472 6.161 1.00 66.62 88 TRP A CA 1
ATOM 649 C C . TRP A 1 88 ? 10.609 -8.406 7.610 1.00 66.62 88 TRP A C 1
ATOM 651 O O . TRP A 1 88 ? 9.861 -7.497 7.968 1.00 66.62 88 TRP A O 1
ATOM 661 N N . SER A 1 89 ? 10.994 -9.366 8.453 1.00 61.41 89 SER A N 1
ATOM 662 C CA . SER A 1 89 ? 10.551 -9.466 9.852 1.00 61.41 89 SER A CA 1
ATOM 663 C C . SER A 1 89 ? 10.925 -8.243 10.696 1.00 61.41 89 SER A C 1
ATOM 665 O O . SER A 1 89 ? 10.179 -7.857 11.591 1.00 61.41 89 SER A O 1
ATOM 667 N N . ASN A 1 90 ? 12.029 -7.576 10.362 1.00 61.28 90 ASN A N 1
ATOM 668 C CA . ASN A 1 90 ? 12.493 -6.354 11.017 1.00 61.28 90 ASN A CA 1
ATOM 669 C C . ASN A 1 90 ? 11.638 -5.109 10.706 1.00 61.28 90 ASN A C 1
ATOM 671 O O . ASN A 1 90 ? 11.761 -4.109 11.407 1.00 61.28 90 ASN A O 1
ATOM 675 N N . LEU A 1 91 ? 10.753 -5.140 9.698 1.00 61.91 91 LEU A N 1
ATOM 676 C CA . LEU A 1 91 ? 9.818 -4.031 9.447 1.00 61.91 91 LEU A CA 1
ATOM 677 C C . LEU A 1 91 ? 8.778 -3.879 10.562 1.00 61.91 91 LEU A C 1
ATOM 679 O O .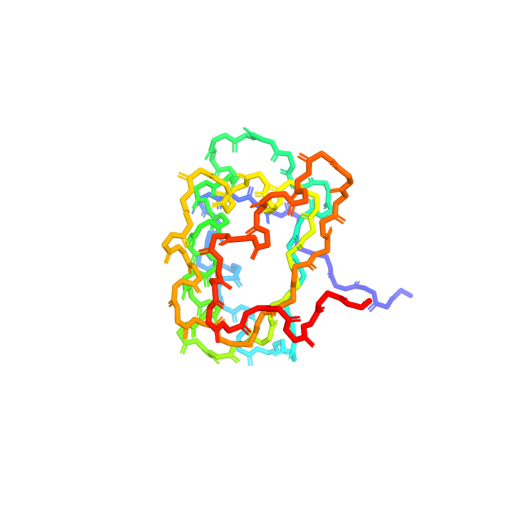 LEU A 1 91 ? 8.286 -2.776 10.782 1.00 61.91 91 LEU A O 1
ATOM 683 N N . VAL A 1 92 ? 8.477 -4.959 11.287 1.00 57.44 92 VAL A N 1
ATOM 684 C CA . VAL A 1 92 ? 7.538 -4.945 12.419 1.00 57.44 92 VAL A CA 1
ATOM 685 C C . VAL A 1 92 ? 8.072 -4.083 13.571 1.00 57.44 92 VAL A C 1
ATOM 687 O O . VAL A 1 92 ? 7.295 -3.431 14.260 1.00 57.44 92 VAL A O 1
ATOM 690 N N . GLU A 1 93 ? 9.395 -3.999 13.737 1.00 51.59 93 GLU A N 1
ATOM 691 C CA . GLU A 1 93 ? 10.038 -3.210 14.799 1.00 51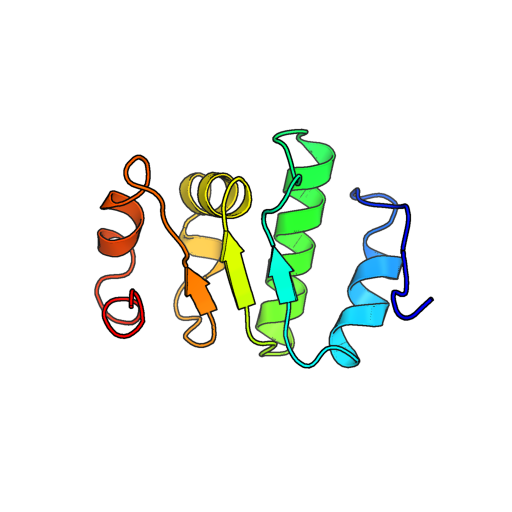.59 93 GLU A CA 1
ATOM 692 C C . GLU A 1 93 ? 10.003 -1.694 14.537 1.00 51.59 93 GLU A C 1
ATOM 694 O O . GLU A 1 93 ? 10.135 -0.904 15.468 1.00 51.59 93 GLU A O 1
ATOM 699 N N . VAL A 1 94 ? 9.795 -1.265 13.284 1.00 53.25 94 VAL A N 1
ATOM 700 C CA . VAL A 1 94 ? 9.762 0.160 12.890 1.00 53.25 94 VAL A CA 1
ATOM 701 C C . VAL A 1 94 ? 8.403 0.817 13.178 1.00 53.25 94 VAL A C 1
ATOM 703 O O . VAL A 1 94 ? 8.265 2.036 13.075 1.00 53.25 94 VAL A O 1
ATOM 706 N N . PHE A 1 95 ? 7.414 0.034 13.612 1.00 55.75 95 PHE A N 1
ATOM 707 C CA . PHE A 1 95 ? 6.109 0.502 14.079 1.00 55.75 95 PHE A CA 1
ATOM 708 C C . PHE A 1 95 ? 5.923 0.135 15.563 1.00 55.75 95 PHE A C 1
ATOM 710 O O . PHE A 1 95 ? 5.130 -0.758 15.877 1.00 55.75 95 PHE A O 1
ATOM 717 N N . PRO A 1 96 ? 6.657 0.781 16.489 1.00 44.16 96 PRO A N 1
ATOM 718 C CA . PRO A 1 96 ? 6.838 0.270 17.846 1.00 44.16 96 PRO A CA 1
ATOM 719 C C . PRO A 1 96 ? 5.571 0.366 18.702 1.00 44.16 96 PRO A C 1
ATOM 721 O O . PRO A 1 96 ? 5.424 -0.418 19.634 1.00 44.16 96 PRO A O 1
ATOM 724 N N . ASP A 1 97 ? 4.645 1.273 18.364 1.00 49.56 97 ASP A N 1
ATOM 725 C CA . ASP A 1 97 ? 3.511 1.603 19.236 1.00 49.56 97 ASP A CA 1
ATOM 726 C C . ASP A 1 97 ? 2.129 1.142 18.718 1.00 49.56 97 ASP A C 1
ATOM 728 O O . ASP A 1 97 ? 1.185 1.149 19.500 1.00 49.56 97 ASP A O 1
ATOM 732 N N . ASP A 1 98 ? 1.985 0.668 17.464 1.00 47.41 98 ASP A N 1
ATOM 733 C CA . ASP A 1 98 ? 0.649 0.394 16.876 1.00 47.41 98 ASP A CA 1
ATOM 734 C C . ASP A 1 98 ? 0.494 -0.902 16.040 1.00 47.41 98 ASP A C 1
ATOM 736 O O . ASP A 1 98 ? -0.631 -1.359 15.833 1.00 47.41 98 ASP A O 1
ATOM 740 N N . VAL A 1 99 ? 1.569 -1.540 15.548 1.00 44.84 99 VAL A N 1
ATOM 741 C CA . VAL A 1 99 ? 1.447 -2.679 14.594 1.00 44.84 99 VAL A CA 1
ATOM 742 C C . VAL A 1 99 ? 1.656 -4.052 15.246 1.00 44.84 99 VAL A C 1
ATOM 744 O O . VAL A 1 99 ? 1.162 -5.063 14.741 1.00 44.84 99 VAL A O 1
ATOM 747 N N . ALA A 1 100 ? 2.294 -4.108 16.419 1.00 38.84 100 ALA A N 1
ATOM 748 C CA . ALA A 1 100 ? 2.610 -5.360 17.117 1.00 38.84 100 ALA A CA 1
ATOM 749 C C . ALA A 1 100 ? 1.375 -6.193 17.535 1.00 38.84 100 ALA A C 1
ATOM 751 O O . ALA A 1 100 ? 1.512 -7.366 17.870 1.00 38.84 100 ALA A O 1
ATOM 752 N N . ALA A 1 101 ? 0.162 -5.631 17.471 1.00 40.12 101 ALA A N 1
ATOM 753 C CA . ALA A 1 101 ? -1.080 -6.345 17.768 1.00 40.12 101 ALA A CA 1
ATOM 754 C C . ALA A 1 101 ? -1.657 -7.163 16.589 1.00 40.12 101 ALA A C 1
ATOM 756 O O . ALA A 1 101 ? -2.665 -7.841 16.778 1.00 40.12 101 ALA A O 1
ATOM 757 N N . LYS A 1 102 ? -1.081 -7.097 15.376 1.00 41.66 102 LYS A N 1
ATOM 758 C CA . LYS A 1 102 ? -1.723 -7.639 14.155 1.00 41.66 102 LYS A CA 1
ATOM 759 C C . LYS A 1 102 ? -0.862 -8.553 13.278 1.00 41.66 102 LYS A C 1
ATOM 761 O O . LYS A 1 102 ? -1.327 -8.971 12.222 1.00 41.66 102 LYS A O 1
ATOM 766 N N . ALA A 1 103 ? 0.345 -8.909 13.713 1.00 39.69 103 ALA A N 1
ATOM 767 C CA . ALA A 1 103 ? 1.103 -10.001 13.107 1.00 39.69 103 ALA A CA 1
ATOM 768 C C . ALA A 1 103 ? 0.611 -11.340 13.692 1.00 39.69 103 ALA A C 1
ATOM 770 O O . ALA A 1 103 ? 1.201 -11.863 14.636 1.00 39.69 103 ALA A O 1
ATOM 771 N N . MET A 1 104 ? -0.514 -11.846 13.182 1.00 36.44 104 MET A N 1
ATOM 772 C CA . MET A 1 104 ? -1.010 -13.202 13.449 1.00 36.44 104 MET A CA 1
ATOM 773 C C . MET A 1 104 ? -1.173 -13.961 12.142 1.00 36.44 104 MET A C 1
ATOM 775 O O . MET A 1 104 ? -1.778 -13.379 11.215 1.00 36.44 104 MET A O 1
#

Secondary structure (DSSP, 8-state):
---------SGGGHHHHHTTGGG-S-EEE-TT----HHHHHHHHHHHHHHHHTT--EEEEHHHHHHHHH-GGGGTT--SEEEE--GGGGGGGGGSTTTTTT---

Sequence (104 aa):
PELIVHPYLGTATLGRITAVLPRLDALVLGPGLGRDPDVLSATKSIVAAATELQLPLVLDGDALYLLSTDVLLLRNYTNAILTPNTLWSNLVEVFPDDVAAKAM

InterPro domains:
  IPR000631 ATP/ADP-dependent (S)-NAD(P)H-hydrate dehydratase [PF01256] (1-86)
  IPR000631 ATP/ADP-dependent (S)-NAD(P)H-hydrate dehydratase [PS51383] (1-104)
  IPR029056 Ribokinase-like [G3DSA:3.40.1190.20] (1-87)
  IPR029056 Ribokinase-like [SSF53613] (1-86)